Protein AF-A0A4P9Y9F1-F1 (afdb_monomer_lite)

Structure (mmCIF, N/CA/C/O backbone):
data_AF-A0A4P9Y9F1-F1
#
_entry.id   AF-A0A4P9Y9F1-F1
#
loop_
_atom_site.group_PDB
_atom_site.id
_atom_site.type_symbol
_atom_site.label_atom_id
_atom_site.label_alt_id
_atom_site.label_comp_id
_atom_site.label_asym_id
_atom_site.label_entity_id
_atom_site.label_seq_id
_atom_site.pdbx_PDB_ins_code
_atom_site.Cartn_x
_atom_site.Cartn_y
_atom_site.Cartn_z
_atom_site.occupancy
_atom_site.B_iso_or_equiv
_atom_site.auth_seq_id
_atom_site.auth_comp_id
_atom_site.auth_asym_id
_atom_site.auth_atom_id
_atom_site.pdbx_PDB_model_num
ATOM 1 N N . MET A 1 1 ? 5.362 -6.986 29.049 1.00 37.53 1 MET A N 1
ATOM 2 C CA . MET A 1 1 ? 4.592 -6.295 27.999 1.00 37.53 1 MET A CA 1
ATOM 3 C C . MET A 1 1 ? 4.720 -7.145 26.756 1.00 37.53 1 MET A C 1
ATOM 5 O O . MET A 1 1 ? 5.809 -7.199 26.201 1.00 37.53 1 MET A O 1
ATOM 9 N N . SER A 1 2 ? 3.680 -7.896 26.404 1.00 46.75 2 SER A N 1
ATOM 10 C CA . SER A 1 2 ? 3.631 -8.518 25.084 1.00 46.75 2 SER A CA 1
ATOM 11 C C . SER A 1 2 ? 3.426 -7.383 24.090 1.00 46.75 2 SER A C 1
ATOM 13 O O . SER A 1 2 ? 2.494 -6.599 24.250 1.00 46.75 2 SER A O 1
ATOM 15 N N . LEU A 1 3 ? 4.334 -7.232 23.130 1.00 47.28 3 LEU A N 1
ATOM 16 C CA . LEU A 1 3 ? 4.039 -6.463 21.930 1.00 47.28 3 LEU A CA 1
ATOM 17 C C . LEU A 1 3 ? 2.999 -7.298 21.188 1.00 47.28 3 LEU A C 1
ATOM 19 O O . LEU A 1 3 ? 3.356 -8.220 20.462 1.00 47.28 3 LEU A O 1
ATOM 23 N N . GLU A 1 4 ? 1.717 -7.069 21.466 1.00 55.34 4 GLU A N 1
ATOM 24 C CA . GLU A 1 4 ? 0.659 -7.540 20.581 1.00 55.34 4 GLU A CA 1
ATOM 25 C C . GLU A 1 4 ? 0.882 -6.809 19.258 1.00 55.34 4 GLU A C 1
ATOM 27 O O . GLU A 1 4 ? 0.533 -5.641 19.096 1.00 55.34 4 GLU A O 1
ATOM 32 N N . THR A 1 5 ? 1.600 -7.457 18.343 1.00 63.75 5 THR A N 1
ATOM 33 C CA . THR A 1 5 ? 1.680 -7.027 16.954 1.00 63.75 5 THR A CA 1
ATOM 34 C C . THR A 1 5 ? 0.268 -7.074 16.413 1.00 63.75 5 THR A C 1
ATOM 36 O O . THR A 1 5 ? -0.284 -8.151 16.198 1.00 63.75 5 THR A O 1
ATOM 39 N N . ASP A 1 6 ? -0.324 -5.896 16.260 1.00 79.06 6 ASP A N 1
ATOM 40 C CA . ASP A 1 6 ? -1.633 -5.735 15.659 1.00 79.06 6 ASP A CA 1
ATOM 41 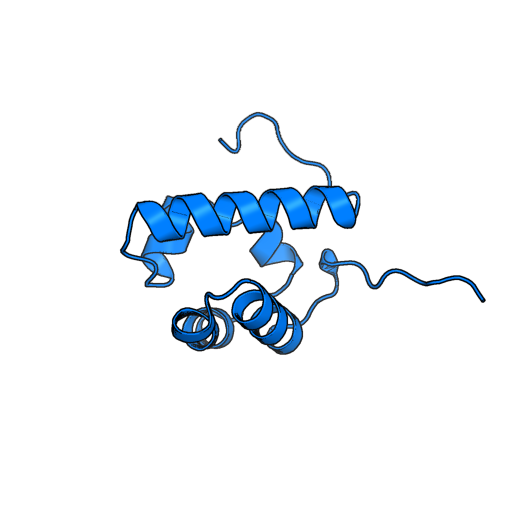C C . ASP A 1 6 ? -1.646 -6.437 14.295 1.00 79.06 6 ASP A C 1
ATOM 43 O O . ASP A 1 6 ? -0.821 -6.152 13.423 1.00 79.06 6 ASP A O 1
ATOM 47 N N . SER A 1 7 ? -2.516 -7.436 14.159 1.00 91.19 7 SER A N 1
ATOM 48 C CA . SER A 1 7 ? -2.575 -8.276 12.968 1.00 91.19 7 SER A CA 1
ATOM 49 C C . SER A 1 7 ? -3.022 -7.448 11.770 1.00 91.19 7 SER A C 1
ATOM 51 O O . SER A 1 7 ? -4.067 -6.801 11.830 1.00 91.19 7 SER A O 1
ATOM 53 N N . VAL A 1 8 ? -2.281 -7.522 10.658 1.00 95.56 8 VAL A N 1
ATOM 54 C CA . VAL A 1 8 ? -2.670 -6.867 9.399 1.00 95.56 8 VAL A CA 1
ATOM 55 C C . VAL A 1 8 ? -4.081 -7.267 8.970 1.00 95.56 8 VAL A C 1
ATOM 57 O O . VAL A 1 8 ? -4.833 -6.432 8.491 1.00 95.56 8 VAL A O 1
ATOM 60 N N . LEU A 1 9 ? -4.506 -8.500 9.258 1.00 95.94 9 LEU A N 1
ATOM 61 C CA . LEU A 1 9 ? -5.848 -8.999 8.938 1.00 95.94 9 LEU A CA 1
ATOM 62 C C . LEU A 1 9 ? -6.976 -8.290 9.706 1.00 95.94 9 LEU A C 1
ATOM 64 O O . LEU A 1 9 ? -8.144 -8.572 9.466 1.00 95.94 9 LEU A O 1
ATOM 68 N N . GLN A 1 10 ? -6.656 -7.437 10.679 1.00 96.38 10 GLN A N 1
ATOM 69 C CA . GLN A 1 10 ? -7.621 -6.664 11.468 1.00 96.38 10 GLN A CA 1
ATOM 70 C C . GLN A 1 10 ? -7.546 -5.162 11.171 1.00 96.38 10 GLN A C 1
ATOM 72 O O . GLN A 1 10 ? -8.210 -4.371 11.840 1.00 96.38 10 GLN A O 1
ATOM 77 N N . TRP A 1 11 ? -6.744 -4.750 10.186 1.00 97.69 11 TRP A N 1
ATOM 78 C CA . TRP A 1 11 ? -6.649 -3.345 9.813 1.00 97.69 11 TRP A CA 1
ATOM 79 C C . TRP A 1 11 ? -7.933 -2.875 9.139 1.00 97.69 11 TRP A C 1
ATOM 81 O O . TRP A 1 11 ? -8.399 -3.462 8.160 1.00 97.69 11 TRP A O 1
ATOM 91 N N . ASP A 1 12 ? -8.461 -1.764 9.639 1.00 97.88 12 ASP A N 1
ATOM 92 C CA . ASP A 1 12 ? -9.487 -1.003 8.945 1.00 97.88 12 ASP A CA 1
ATOM 93 C C . ASP A 1 12 ? -8.894 -0.205 7.767 1.00 97.88 12 ASP A C 1
ATOM 95 O O . ASP A 1 12 ? -7.681 -0.161 7.533 1.00 97.88 12 ASP A O 1
ATOM 99 N N . THR A 1 13 ? -9.771 0.454 7.012 1.00 98.19 13 THR A N 1
ATOM 100 C CA . THR A 1 13 ? -9.391 1.261 5.846 1.00 98.19 13 THR A CA 1
ATOM 101 C C . THR A 1 13 ? -8.463 2.422 6.202 1.00 98.19 13 THR A C 1
ATOM 103 O O . THR A 1 13 ? -7.651 2.830 5.374 1.00 98.19 13 THR A O 1
ATOM 106 N N . GLN A 1 14 ? -8.566 2.972 7.417 1.00 98.06 14 GLN A N 1
ATOM 107 C CA . GLN A 1 14 ? -7.722 4.087 7.846 1.00 98.06 14 GLN A CA 1
ATOM 108 C C . GLN A 1 14 ? -6.293 3.611 8.103 1.00 98.06 14 GLN A C 1
ATOM 110 O O . GLN A 1 14 ? -5.333 4.259 7.693 1.00 98.06 14 GLN A O 1
ATOM 115 N N . LYS A 1 15 ? -6.140 2.441 8.714 1.00 98.06 15 LYS A N 1
ATOM 116 C CA . LYS A 1 15 ? -4.825 1.859 8.950 1.00 98.06 15 LYS A CA 1
ATOM 117 C C . LYS A 1 15 ? -4.143 1.414 7.656 1.00 98.06 15 LYS A C 1
ATOM 119 O O . LYS A 1 15 ? -2.937 1.608 7.509 1.00 98.06 15 LYS A O 1
ATOM 124 N N . VAL A 1 16 ? -4.912 0.912 6.685 1.00 98.44 16 VAL A N 1
ATOM 125 C CA . VAL A 1 16 ? -4.422 0.689 5.314 1.00 98.44 16 VAL A CA 1
ATOM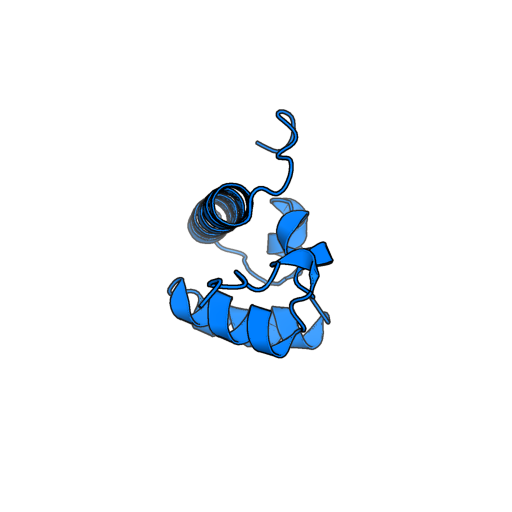 126 C C . VAL A 1 16 ? -3.976 2.007 4.676 1.00 98.44 16 VAL A C 1
ATOM 128 O O . VAL A 1 16 ? -2.876 2.069 4.131 1.00 98.44 16 VAL A O 1
ATOM 131 N N . PHE A 1 17 ? -4.766 3.080 4.785 1.00 98.50 17 PHE A N 1
ATOM 132 C CA . PHE A 1 17 ? -4.388 4.405 4.284 1.00 98.50 17 PHE A CA 1
ATOM 133 C C . PHE A 1 17 ? -3.049 4.879 4.864 1.00 98.50 17 PHE A C 1
ATOM 135 O O . PHE A 1 17 ? -2.160 5.294 4.114 1.00 98.50 17 PHE A O 1
ATOM 142 N N . ASP A 1 18 ? -2.877 4.791 6.182 1.00 98.38 18 ASP A N 1
ATOM 143 C CA . ASP A 1 18 ? -1.649 5.214 6.860 1.00 98.38 18 ASP A CA 1
ATOM 144 C C . ASP A 1 18 ? -0.445 4.376 6.409 1.00 98.38 18 ASP A C 1
ATOM 146 O O . ASP A 1 18 ? 0.635 4.916 6.144 1.00 98.38 18 ASP A O 1
ATOM 150 N N . TRP A 1 19 ? -0.638 3.066 6.240 1.00 98.31 19 TRP A N 1
ATOM 151 C CA . TRP A 1 19 ? 0.401 2.174 5.739 1.00 98.31 19 TRP A CA 1
ATOM 152 C C . TRP A 1 19 ? 0.819 2.515 4.303 1.00 98.31 19 TRP A C 1
ATOM 154 O O . TRP A 1 19 ? 2.013 2.691 4.051 1.00 98.31 19 TRP A O 1
ATOM 164 N N . ILE A 1 20 ? -0.133 2.718 3.385 1.00 98.25 20 ILE A N 1
ATOM 165 C CA . ILE A 1 20 ? 0.151 3.119 1.994 1.00 98.25 20 ILE A CA 1
ATOM 166 C C . ILE A 1 20 ? 0.961 4.427 1.955 1.00 98.25 20 ILE A C 1
ATOM 168 O O . ILE A 1 20 ? 1.927 4.545 1.194 1.00 98.25 20 ILE A O 1
ATOM 172 N N . ASN A 1 21 ? 0.615 5.400 2.805 1.00 98.25 21 ASN A N 1
ATOM 173 C CA . ASN A 1 21 ? 1.385 6.637 2.947 1.00 98.25 21 ASN A CA 1
ATOM 174 C C . ASN A 1 21 ? 2.811 6.369 3.448 1.00 98.25 21 ASN A C 1
ATOM 176 O O . ASN A 1 21 ? 3.763 6.920 2.893 1.00 98.25 21 ASN A O 1
ATOM 180 N N . SER A 1 22 ? 2.970 5.499 4.449 1.00 97.88 22 SER A N 1
ATOM 181 C CA . SER A 1 22 ? 4.280 5.137 5.006 1.00 97.88 22 SER A CA 1
ATOM 182 C C . SER A 1 22 ? 5.199 4.440 3.993 1.00 97.88 22 SER A C 1
ATOM 184 O O . SER A 1 22 ? 6.415 4.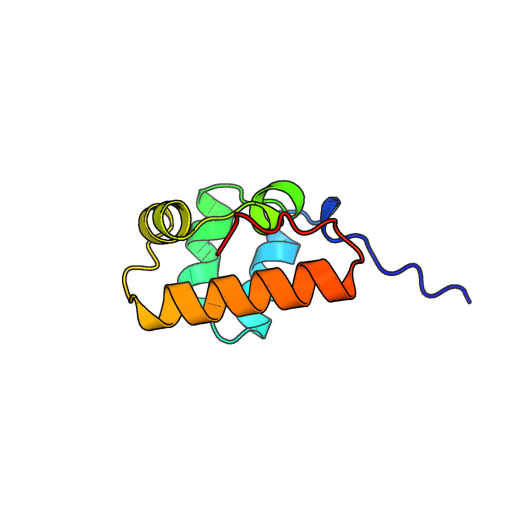615 4.045 1.00 97.88 22 SER A O 1
ATOM 186 N N . CYS A 1 23 ? 4.626 3.725 3.020 1.00 96.88 23 CYS A N 1
ATOM 187 C CA . CYS A 1 23 ? 5.358 3.100 1.919 1.00 96.88 23 CYS A CA 1
ATOM 188 C C . CYS A 1 23 ? 5.767 4.087 0.807 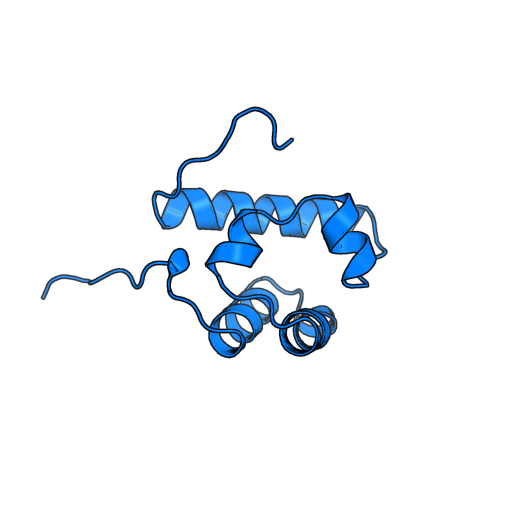1.00 96.88 23 CYS A C 1
ATOM 190 O O . CYS A 1 23 ? 6.420 3.682 -0.152 1.00 96.88 23 CYS A O 1
ATOM 192 N N . GLY A 1 24 ? 5.386 5.367 0.902 1.00 97.06 24 GLY A N 1
ATOM 193 C CA . GLY A 1 24 ? 5.659 6.381 -0.122 1.00 97.06 24 GLY A CA 1
ATOM 194 C C . GLY A 1 24 ? 4.631 6.426 -1.259 1.00 97.06 24 GLY A C 1
ATOM 195 O O . GLY A 1 24 ? 4.837 7.134 -2.242 1.00 97.06 24 GLY A O 1
ATOM 196 N N . PHE A 1 25 ? 3.504 5.723 -1.118 1.00 97.25 25 PHE A N 1
ATOM 197 C CA . PHE A 1 25 ? 2.426 5.643 -2.111 1.00 97.25 25 PHE A CA 1
ATOM 198 C C . PHE A 1 25 ? 1.217 6.519 -1.747 1.00 97.25 25 PHE A C 1
ATOM 200 O O . PHE A 1 25 ? 0.107 6.281 -2.216 1.00 97.25 25 PHE A O 1
ATOM 207 N N . GLY A 1 26 ? 1.429 7.563 -0.940 1.00 97.12 26 GLY A N 1
ATOM 208 C CA . GLY A 1 26 ? 0.378 8.453 -0.430 1.00 97.12 26 GLY A CA 1
ATOM 209 C C . GLY A 1 26 ? -0.630 8.982 -1.464 1.00 97.12 26 GLY A C 1
ATOM 210 O O . GLY A 1 26 ? -1.822 8.978 -1.163 1.00 97.12 26 GLY A O 1
ATOM 211 N N . PRO A 1 27 ? -0.230 9.350 -2.700 1.00 97.06 27 PRO A N 1
ATOM 212 C CA . PRO A 1 27 ? -1.183 9.753 -3.738 1.00 97.06 27 PRO A CA 1
ATOM 213 C C . PRO A 1 27 ? -2.231 8.689 -4.104 1.00 97.06 27 PRO A C 1
ATOM 215 O O . PRO A 1 27 ? -3.288 9.046 -4.616 1.00 97.06 27 PRO A O 1
ATOM 218 N N . TYR A 1 28 ? -1.956 7.405 -3.848 1.00 97.62 28 TYR A N 1
ATOM 219 C CA . TYR A 1 28 ? -2.889 6.307 -4.103 1.00 97.62 28 TYR A CA 1
ATOM 220 C C . TYR A 1 28 ? -3.789 5.986 -2.907 1.00 97.62 28 TYR A C 1
ATOM 222 O O . TYR A 1 28 ? -4.878 5.452 -3.094 1.00 97.62 28 TYR A O 1
ATOM 230 N N . ALA A 1 29 ? -3.372 6.336 -1.687 1.00 97.69 29 ALA A N 1
ATOM 231 C CA . ALA A 1 29 ? -4.063 5.963 -0.455 1.00 97.69 29 ALA A CA 1
ATOM 232 C C . ALA A 1 29 ? -5.570 6.318 -0.428 1.00 97.69 29 ALA A C 1
ATOM 234 O O . ALA A 1 29 ? -6.350 5.486 0.038 1.00 97.69 29 ALA A O 1
ATOM 235 N N . PRO A 1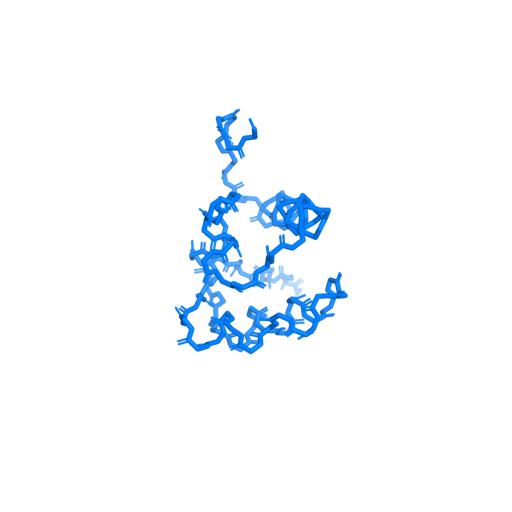 30 ? -6.034 7.472 -0.961 1.00 97.69 30 PRO A N 1
ATOM 236 C CA . PRO A 1 30 ? -7.466 7.775 -1.012 1.00 97.69 30 PRO A CA 1
ATOM 237 C C . PRO A 1 30 ? -8.299 6.759 -1.807 1.00 97.69 30 PRO A C 1
ATOM 239 O O . PRO A 1 30 ? -9.428 6.481 -1.415 1.00 97.69 30 PRO A O 1
ATOM 242 N N . TYR A 1 31 ? -7.757 6.169 -2.880 1.00 97.88 31 TYR A N 1
ATOM 243 C CA . TYR A 1 31 ? -8.481 5.177 -3.689 1.00 97.88 31 TYR A CA 1
ATOM 244 C C . TYR A 1 31 ? -8.684 3.861 -2.933 1.00 97.88 31 TYR A C 1
ATOM 246 O O . TYR A 1 31 ? -9.726 3.227 -3.063 1.00 97.88 31 TYR A O 1
ATOM 254 N N . PHE A 1 32 ? -7.731 3.485 -2.079 1.00 98.00 32 PHE A N 1
ATOM 255 C CA . PHE A 1 32 ? -7.858 2.315 -1.208 1.00 98.00 32 PHE A CA 1
ATOM 256 C C . PHE A 1 32 ? -8.978 2.519 -0.180 1.00 98.00 32 PHE A C 1
ATOM 258 O O . PHE A 1 32 ? -9.740 1.596 0.093 1.00 98.00 32 PHE A O 1
ATOM 265 N N . VAL A 1 33 ? -9.128 3.739 0.348 1.00 97.56 33 VAL A N 1
ATOM 266 C CA . VAL A 1 33 ? -10.230 4.085 1.261 1.00 97.56 33 VAL A CA 1
ATOM 267 C C . VAL A 1 33 ? -11.574 4.086 0.534 1.00 97.56 33 VAL A C 1
ATOM 269 O O . VAL A 1 33 ? -12.532 3.499 1.037 1.00 97.56 33 VAL A O 1
ATOM 272 N N . ASP A 1 34 ? -11.649 4.710 -0.645 1.00 97.31 34 ASP A N 1
ATOM 273 C CA . ASP A 1 34 ? -12.874 4.784 -1.455 1.00 97.31 34 ASP A CA 1
ATOM 274 C C . ASP A 1 34 ? -13.401 3.388 -1.824 1.00 97.31 34 ASP A C 1
ATOM 276 O O . ASP A 1 34 ? -14.587 3.095 -1.661 1.00 97.31 34 ASP A O 1
ATOM 280 N N . GLN A 1 35 ? -12.491 2.485 -2.195 1.00 96.94 35 GLN A N 1
ATOM 281 C CA . GLN A 1 35 ? -12.795 1.087 -2.512 1.00 96.94 35 GLN A CA 1
ATOM 282 C C . GLN A 1 35 ? -12.858 0.174 -1.275 1.00 96.94 35 GLN A C 1
ATOM 284 O O . GLN A 1 35 ? -13.005 -1.039 -1.405 1.00 96.94 35 GLN A O 1
ATOM 289 N N . ARG A 1 36 ? -12.799 0.750 -0.065 1.00 97.38 36 ARG A N 1
ATOM 290 C CA . ARG A 1 36 ? -12.925 0.057 1.229 1.00 97.38 36 ARG A CA 1
ATOM 291 C C . ARG A 1 36 ? -11.946 -1.104 1.416 1.00 97.38 36 ARG A C 1
ATOM 293 O O . ARG A 1 36 ? -12.302 -2.131 1.988 1.00 97.38 36 ARG A O 1
ATOM 300 N N . VAL A 1 37 ? -10.709 -0.929 0.966 1.00 98.19 37 VAL A N 1
ATOM 301 C CA . VAL A 1 37 ? -9.644 -1.914 1.159 1.00 98.19 37 VAL A CA 1
ATOM 302 C C . VAL A 1 37 ? -9.267 -1.966 2.641 1.00 98.19 37 VAL A C 1
ATOM 304 O O . VAL A 1 37 ? -8.645 -1.047 3.174 1.00 98.19 37 VAL A O 1
ATOM 307 N N . THR A 1 38 ? -9.665 -3.045 3.308 1.00 98.31 38 THR A N 1
ATOM 308 C CA . THR A 1 38 ? -9.225 -3.440 4.654 1.00 98.31 38 THR A CA 1
ATOM 309 C C . THR A 1 38 ? -7.971 -4.306 4.569 1.00 98.31 38 THR A C 1
ATOM 311 O O . THR A 1 38 ? -7.548 -4.707 3.484 1.00 98.31 38 THR A O 1
ATOM 314 N N . GLY A 1 39 ? -7.330 -4.588 5.700 1.00 97.75 39 GLY A N 1
ATOM 315 C CA . GLY A 1 39 ? -6.071 -5.330 5.699 1.00 97.75 39 GLY A CA 1
ATOM 316 C C . GLY A 1 39 ? -6.182 -6.778 5.217 1.00 97.75 39 GLY A C 1
ATOM 317 O O . GLY A 1 39 ? -5.253 -7.274 4.586 1.00 97.75 39 GLY A O 1
ATOM 318 N N . ASP A 1 40 ? -7.321 -7.442 5.433 1.00 96.62 40 ASP A N 1
ATOM 319 C CA . ASP A 1 40 ? -7.594 -8.763 4.855 1.00 96.62 40 ASP A CA 1
ATOM 320 C C . ASP A 1 40 ? -7.715 -8.714 3.324 1.00 96.62 40 ASP A C 1
ATOM 322 O O . ASP A 1 40 ? -7.269 -9.638 2.656 1.00 96.62 40 ASP A O 1
ATOM 326 N N . VAL A 1 41 ? -8.223 -7.620 2.752 1.00 97.06 41 VAL A N 1
ATOM 327 C CA . VAL A 1 41 ? -8.252 -7.413 1.295 1.00 97.06 41 VAL A CA 1
ATOM 328 C C . VAL A 1 41 ? -6.861 -7.050 0.775 1.00 97.06 41 VAL A C 1
ATOM 330 O O . VAL A 1 41 ? -6.421 -7.579 -0.242 1.00 97.06 41 VAL A O 1
ATOM 333 N N . LEU A 1 42 ? -6.145 -6.180 1.494 1.00 97.62 42 LEU A N 1
ATOM 334 C CA . LEU A 1 42 ? -4.816 -5.689 1.129 1.00 97.62 42 LEU A CA 1
ATOM 335 C C . LEU A 1 42 ? -3.829 -6.831 0.854 1.00 97.62 42 LEU A C 1
ATOM 337 O O . LEU A 1 42 ? -3.106 -6.789 -0.138 1.00 97.62 42 LEU A O 1
ATOM 341 N N . VAL A 1 43 ? -3.802 -7.848 1.721 1.00 96.06 43 VAL A N 1
ATOM 342 C CA . VAL A 1 43 ? -2.858 -8.977 1.612 1.00 96.06 43 VAL A CA 1
ATOM 343 C C . VAL A 1 43 ? -3.152 -9.936 0.450 1.00 96.06 43 VAL A C 1
ATOM 345 O O . VAL A 1 43 ? -2.341 -10.829 0.204 1.00 96.06 43 VAL A O 1
ATOM 348 N N . HIS A 1 44 ? -4.276 -9.747 -0.248 1.00 94.75 44 HIS A N 1
ATOM 349 C CA . HIS A 1 44 ? -4.687 -10.515 -1.429 1.00 94.75 44 HIS A CA 1
ATOM 350 C C . HIS A 1 44 ? -4.705 -9.667 -2.713 1.00 94.75 44 HIS A C 1
ATOM 352 O O . HIS A 1 44 ? -5.192 -10.129 -3.745 1.00 94.75 44 HIS A O 1
ATOM 358 N N . LEU A 1 45 ? -4.228 -8.415 -2.679 1.00 95.12 45 LEU A N 1
ATOM 359 C CA . LEU A 1 45 ? -4.187 -7.598 -3.890 1.00 95.12 45 LEU A CA 1
ATOM 360 C C . LEU A 1 45 ? -3.173 -8.159 -4.888 1.00 95.12 45 LEU A C 1
ATOM 362 O O . LEU A 1 45 ? -1.997 -8.340 -4.579 1.00 95.12 45 LEU A O 1
ATOM 366 N N . ALA A 1 46 ? -3.644 -8.339 -6.115 1.00 92.81 46 ALA A N 1
ATOM 367 C CA . ALA A 1 46 ? -2.867 -8.760 -7.268 1.00 92.81 46 ALA A CA 1
ATOM 368 C C . ALA A 1 46 ? -2.560 -7.582 -8.205 1.00 92.81 46 ALA A C 1
ATOM 370 O O . ALA A 1 46 ? -3.113 -6.481 -8.091 1.00 92.81 46 ALA A O 1
ATOM 371 N N . TYR A 1 47 ? -1.681 -7.821 -9.174 1.00 93.12 47 TYR A N 1
ATOM 372 C CA . TYR A 1 47 ? -1.232 -6.814 -10.134 1.00 93.12 47 TYR A CA 1
ATOM 373 C C . TYR A 1 47 ? -2.384 -6.096 -10.857 1.00 93.12 47 TYR A C 1
ATOM 375 O O . TYR A 1 47 ? -2.390 -4.870 -10.954 1.00 93.12 47 TYR A O 1
ATOM 383 N N . ASP A 1 48 ? -3.356 -6.847 -11.357 1.00 92.69 48 ASP A N 1
ATOM 384 C CA . ASP A 1 48 ? -4.546 -6.350 -12.048 1.00 92.69 48 ASP A CA 1
ATOM 385 C C . ASP A 1 48 ? -5.464 -5.559 -11.106 1.00 92.69 48 ASP A C 1
ATOM 387 O O . ASP A 1 48 ? -5.854 -4.441 -11.439 1.00 92.69 48 ASP A O 1
ATOM 391 N N . THR A 1 49 ? -5.687 -6.035 -9.879 1.00 93.31 49 THR A N 1
ATOM 392 C CA . THR A 1 49 ? -6.492 -5.290 -8.893 1.00 93.31 49 THR A CA 1
ATOM 393 C C . THR A 1 49 ? -5.873 -3.942 -8.509 1.00 93.31 49 THR A C 1
ATOM 395 O O . THR A 1 49 ? -6.588 -2.969 -8.279 1.00 93.31 49 THR A O 1
ATOM 398 N N . LEU A 1 50 ? -4.538 -3.826 -8.500 1.00 95.56 50 LEU A N 1
ATOM 399 C CA . LEU A 1 50 ? -3.870 -2.540 -8.279 1.00 95.56 50 LEU A CA 1
ATOM 400 C C . LEU A 1 50 ? -4.104 -1.559 -9.431 1.00 95.56 50 LEU A C 1
ATOM 402 O O . LEU A 1 50 ? -4.164 -0.350 -9.205 1.00 95.56 50 LEU A O 1
ATOM 406 N N . GLN A 1 51 ? -4.237 -2.057 -10.661 1.00 94.25 51 GLN A N 1
ATOM 407 C CA . GLN A 1 51 ? -4.591 -1.217 -11.799 1.00 94.25 51 GLN A CA 1
ATOM 408 C C . GLN A 1 51 ? -6.015 -0.664 -11.650 1.00 94.25 51 GLN A C 1
ATOM 410 O O . GLN A 1 51 ? -6.215 0.529 -11.881 1.00 94.25 51 GLN A O 1
ATOM 415 N N . ASP A 1 52 ? -6.962 -1.490 -11.199 1.00 92.81 52 ASP A N 1
ATOM 416 C CA . ASP A 1 52 ? -8.340 -1.063 -10.918 1.00 92.81 52 ASP A CA 1
ATOM 417 C C . ASP A 1 52 ? -8.414 -0.054 -9.755 1.00 92.81 52 ASP A C 1
ATOM 419 O O . ASP A 1 52 ? -9.277 0.821 -9.742 1.00 92.81 52 ASP A O 1
ATOM 423 N N . LEU A 1 53 ? -7.444 -0.090 -8.834 1.00 94.62 53 LEU A N 1
ATOM 424 C CA . LEU A 1 53 ? -7.232 0.904 -7.770 1.00 94.62 53 LEU A CA 1
ATOM 425 C C . LEU A 1 53 ? -6.448 2.152 -8.228 1.00 94.62 53 LEU A C 1
ATOM 427 O O . LEU A 1 53 ? -5.863 2.865 -7.409 1.00 94.62 53 LEU A O 1
ATOM 431 N N . HIS A 1 54 ? -6.417 2.429 -9.534 1.00 94.94 54 HIS A N 1
ATOM 432 C CA . HIS A 1 54 ? -5.742 3.578 -10.154 1.00 94.94 54 HIS A CA 1
ATOM 433 C C . HIS A 1 54 ? -4.207 3.608 -10.017 1.00 94.94 54 HIS A C 1
ATOM 435 O O . HIS A 1 54 ? -3.566 4.628 -10.302 1.00 94.94 54 HIS A O 1
ATOM 441 N N . VAL A 1 55 ? -3.565 2.492 -9.659 1.00 96.50 55 VAL A N 1
ATOM 442 C CA . VAL A 1 55 ? -2.099 2.366 -9.689 1.00 96.50 55 VAL A CA 1
ATOM 443 C C . VAL A 1 55 ? -1.657 2.002 -11.114 1.00 96.50 55 VAL A C 1
ATOM 445 O O . VAL A 1 55 ? -1.273 0.874 -11.411 1.00 96.50 55 VAL A O 1
ATOM 448 N N . GLU A 1 56 ? -1.722 2.962 -12.041 1.00 94.56 56 GLU A N 1
ATOM 449 C CA . GLU A 1 56 ? -1.496 2.725 -13.483 1.00 94.56 56 GLU A CA 1
ATOM 450 C C . GLU A 1 56 ? -0.025 2.498 -13.875 1.00 94.56 56 GLU A C 1
ATOM 452 O O . GLU A 1 56 ? 0.269 1.838 -14.878 1.00 94.56 56 GLU A O 1
ATOM 457 N N . SER A 1 57 ? 0.921 2.990 -13.076 1.00 97.00 57 SER A N 1
ATOM 458 C CA . SER A 1 57 ? 2.348 2.785 -13.329 1.00 97.00 57 SER A CA 1
ATOM 459 C C . SER A 1 57 ? 2.758 1.346 -13.015 1.00 97.00 57 SER A C 1
ATOM 461 O O . SER A 1 57 ? 2.676 0.906 -11.868 1.00 97.00 57 SER A O 1
ATOM 463 N N . VAL A 1 58 ? 3.291 0.638 -14.018 1.00 96.81 58 VAL A N 1
ATOM 464 C CA . VAL A 1 58 ? 3.847 -0.722 -13.874 1.00 96.81 58 VAL A CA 1
ATOM 465 C C . VAL A 1 58 ? 4.858 -0.793 -12.727 1.00 96.81 58 VAL A C 1
ATOM 467 O O . VAL A 1 58 ? 4.794 -1.696 -11.897 1.00 96.81 58 VAL A O 1
ATOM 470 N N . GLY A 1 59 ? 5.775 0.179 -12.653 1.00 97.62 59 GLY A N 1
ATOM 471 C CA . GLY A 1 59 ? 6.804 0.214 -11.614 1.00 97.62 59 GLY A CA 1
ATOM 472 C C . GLY A 1 59 ? 6.227 0.416 -10.212 1.00 97.62 59 GLY A C 1
ATOM 473 O O . GLY A 1 59 ? 6.710 -0.195 -9.258 1.00 97.62 59 GLY A O 1
ATOM 474 N N . HIS A 1 60 ? 5.167 1.220 -10.081 1.00 97.38 60 HIS A N 1
ATOM 475 C CA . HIS A 1 60 ? 4.489 1.406 -8.796 1.00 97.38 60 HIS A CA 1
ATOM 476 C C . HIS A 1 60 ? 3.727 0.153 -8.378 1.00 97.38 60 HIS A C 1
ATOM 478 O O . HIS A 1 60 ? 3.823 -0.223 -7.216 1.00 97.38 60 HIS A O 1
ATOM 484 N N . ARG A 1 61 ? 3.065 -0.547 -9.311 1.00 97.19 61 ARG A N 1
ATOM 485 C CA . ARG A 1 61 ? 2.415 -1.831 -9.007 1.00 97.19 61 ARG A CA 1
ATOM 486 C C . ARG A 1 61 ? 3.406 -2.859 -8.480 1.00 97.19 61 ARG A C 1
ATOM 488 O O . ARG A 1 61 ? 3.181 -3.417 -7.417 1.00 97.19 61 ARG A O 1
ATOM 495 N N . ILE A 1 62 ? 4.536 -3.046 -9.164 1.00 97.19 62 ILE A N 1
ATOM 496 C CA . ILE A 1 62 ? 5.585 -3.980 -8.719 1.00 97.19 62 ILE A CA 1
ATOM 497 C C . ILE A 1 62 ? 6.110 -3.592 -7.330 1.00 97.19 62 ILE A C 1
ATOM 499 O O . ILE A 1 62 ? 6.274 -4.443 -6.459 1.00 97.19 62 ILE A O 1
ATOM 503 N N . SER A 1 63 ? 6.362 -2.300 -7.112 1.00 97.69 63 SER A N 1
ATOM 504 C CA . SER A 1 63 ? 6.899 -1.815 -5.838 1.00 97.69 63 SER A CA 1
ATOM 505 C C . SER A 1 63 ? 5.898 -1.973 -4.689 1.00 97.69 63 SER A C 1
ATOM 507 O O . SER A 1 63 ? 6.296 -2.315 -3.578 1.00 97.69 63 SER A O 1
ATOM 509 N N . LEU A 1 64 ? 4.607 -1.770 -4.956 1.00 97.56 64 LEU A N 1
ATOM 510 C CA . LEU A 1 64 ? 3.550 -1.931 -3.965 1.00 97.56 64 LEU A CA 1
ATOM 511 C C . LEU A 1 64 ? 3.262 -3.409 -3.668 1.00 97.56 64 LEU A C 1
ATOM 513 O O . LEU A 1 64 ? 3.144 -3.757 -2.501 1.00 97.56 64 LEU A O 1
ATOM 517 N N . LEU A 1 65 ? 3.257 -4.292 -4.675 1.00 96.69 65 LEU A N 1
ATOM 518 C CA . LEU A 1 65 ? 3.173 -5.748 -4.465 1.00 96.69 65 LEU A CA 1
ATOM 519 C C . LEU A 1 65 ? 4.323 -6.257 -3.595 1.00 96.69 65 LEU A C 1
ATOM 521 O O . LEU A 1 65 ? 4.107 -7.036 -2.670 1.00 96.69 65 LEU A O 1
ATOM 525 N N . LYS A 1 66 ? 5.543 -5.761 -3.829 1.00 96.75 66 LYS A N 1
ATOM 526 C CA . LYS A 1 66 ? 6.686 -6.077 -2.968 1.00 96.75 66 LYS A CA 1
ATOM 527 C C . LYS A 1 66 ? 6.465 -5.604 -1.527 1.00 96.75 66 LYS A C 1
ATOM 529 O O . LYS A 1 66 ? 6.729 -6.360 -0.600 1.00 96.75 66 LYS A O 1
ATOM 534 N N . ALA A 1 67 ? 5.954 -4.387 -1.332 1.00 97.50 67 ALA A N 1
ATOM 535 C CA . ALA A 1 67 ? 5.639 -3.880 0.003 1.00 97.50 67 ALA A CA 1
ATOM 536 C C . ALA A 1 67 ? 4.553 -4.721 0.702 1.00 97.50 67 ALA A C 1
ATOM 538 O O . ALA A 1 67 ? 4.668 -4.987 1.897 1.00 97.50 67 ALA A O 1
ATOM 539 N N . ILE A 1 68 ? 3.531 -5.176 -0.033 1.00 96.69 68 ILE A N 1
ATOM 540 C CA . ILE A 1 68 ? 2.483 -6.072 0.481 1.00 96.69 68 ILE A CA 1
ATOM 541 C C . ILE A 1 68 ? 3.083 -7.424 0.886 1.00 96.69 68 ILE A C 1
ATOM 543 O O . ILE A 1 68 ? 2.776 -7.925 1.964 1.00 96.69 68 ILE A O 1
ATOM 547 N N . TYR A 1 69 ? 3.981 -7.994 0.082 1.00 95.44 69 TYR A N 1
ATOM 548 C CA . TYR A 1 69 ? 4.690 -9.224 0.443 1.00 95.44 69 TYR A CA 1
ATOM 549 C C . TYR A 1 69 ? 5.512 -9.061 1.728 1.00 95.44 69 TYR A C 1
ATOM 551 O O . TYR A 1 69 ? 5.392 -9.872 2.648 1.00 95.44 69 TYR A O 1
ATOM 559 N N . ASP A 1 70 ? 6.295 -7.984 1.8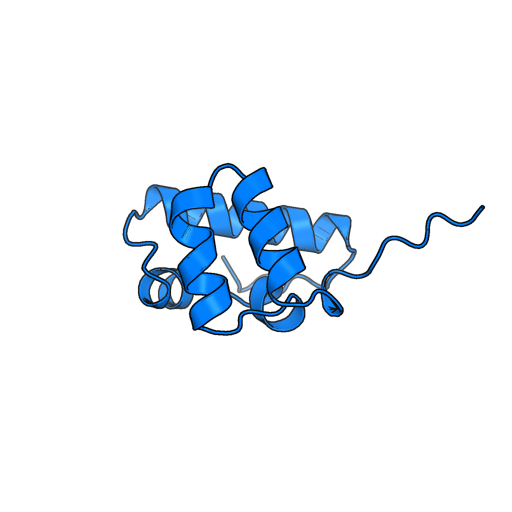31 1.00 95.44 70 ASP A N 1
ATOM 560 C CA . ASP A 1 70 ? 7.094 -7.698 3.026 1.00 95.44 70 ASP A CA 1
ATOM 561 C C . ASP A 1 70 ? 6.190 -7.537 4.268 1.00 95.44 70 ASP A C 1
ATOM 563 O O . ASP A 1 70 ? 6.525 -8.018 5.355 1.00 95.44 70 ASP A O 1
ATOM 567 N N . LEU A 1 71 ? 5.006 -6.931 4.100 1.00 95.56 71 LEU A N 1
ATOM 568 C CA . LEU A 1 71 ? 3.981 -6.827 5.140 1.00 95.56 71 LEU A CA 1
ATOM 569 C C . LEU A 1 71 ? 3.431 -8.204 5.550 1.00 95.56 71 LEU A C 1
ATOM 571 O O . LEU A 1 71 ? 3.344 -8.482 6.749 1.00 95.56 71 LEU A O 1
ATOM 575 N N . LYS A 1 72 ? 3.108 -9.085 4.589 1.00 94.06 72 LYS A N 1
ATOM 576 C CA . LYS A 1 72 ? 2.664 -10.466 4.866 1.00 94.06 72 LYS A CA 1
ATOM 577 C C . LYS A 1 72 ? 3.712 -11.216 5.687 1.00 94.06 72 LYS A C 1
ATOM 579 O O . LYS A 1 72 ? 3.373 -11.787 6.722 1.00 94.06 72 LYS A O 1
ATOM 584 N N . CYS A 1 73 ? 4.987 -11.134 5.301 1.00 92.88 73 CYS A N 1
ATOM 585 C CA . CYS A 1 73 ? 6.085 -11.748 6.048 1.00 92.88 73 CYS A CA 1
ATOM 586 C C . CYS A 1 73 ? 6.210 -11.191 7.475 1.00 92.88 73 CYS A C 1
ATOM 588 O O . CYS A 1 73 ? 6.329 -11.967 8.422 1.00 92.88 73 CYS A O 1
ATOM 590 N N . ALA A 1 74 ? 6.152 -9.867 7.649 1.00 92.94 74 ALA A N 1
ATOM 591 C CA . ALA A 1 74 ? 6.276 -9.230 8.963 1.00 92.94 74 ALA A CA 1
ATOM 592 C C . ALA A 1 74 ? 5.135 -9.610 9.925 1.00 92.94 74 ALA A C 1
ATOM 594 O O . ALA A 1 74 ? 5.350 -9.719 11.134 1.00 92.94 74 ALA A O 1
ATOM 595 N N . HIS A 1 75 ? 3.933 -9.841 9.392 1.00 92.75 75 HIS A N 1
ATOM 596 C CA . HIS A 1 75 ? 2.753 -10.230 10.165 1.00 92.75 75 HIS A CA 1
ATOM 597 C C . HIS A 1 75 ? 2.479 -11.742 10.160 1.00 92.75 75 HIS A C 1
ATOM 599 O O . HIS A 1 75 ? 1.456 -12.161 10.696 1.00 92.75 75 HIS A O 1
ATOM 605 N N . HIS A 1 76 ? 3.396 -12.560 9.627 1.00 91.50 76 HIS A N 1
ATOM 606 C CA . HIS A 1 76 ? 3.267 -14.022 9.546 1.00 91.50 76 HIS A CA 1
ATOM 607 C C . HIS A 1 76 ? 1.980 -14.485 8.837 1.00 91.50 76 HIS A C 1
ATOM 609 O O . HIS A 1 76 ? 1.387 -15.497 9.209 1.00 91.50 76 HIS A O 1
ATOM 615 N N . VAL A 1 77 ? 1.538 -13.734 7.827 1.00 91.31 77 VAL A N 1
ATOM 616 C CA . VAL A 1 77 ? 0.439 -14.134 6.940 1.00 91.31 77 VAL A CA 1
ATOM 617 C C . VAL A 1 77 ? 0.981 -15.141 5.931 1.00 91.31 77 VAL A C 1
ATOM 619 O O . VAL A 1 77 ? 2.057 -14.927 5.369 1.00 91.31 77 VAL A O 1
ATOM 622 N N . GLU A 1 78 ? 0.248 -16.232 5.703 1.00 86.81 78 GLU A N 1
ATOM 623 C CA . GLU A 1 78 ? 0.606 -17.225 4.688 1.00 86.81 78 GLU A CA 1
ATOM 624 C C . GLU A 1 78 ? 0.718 -16.550 3.312 1.00 86.81 78 GLU A C 1
ATOM 626 O O . GLU A 1 78 ? -0.140 -15.761 2.909 1.00 86.81 78 GLU A O 1
ATOM 631 N N . VAL A 1 79 ? 1.825 -16.810 2.616 1.00 79.75 79 VAL A N 1
ATOM 632 C CA . VAL A 1 79 ? 2.053 -16.317 1.258 1.00 79.75 79 VAL A CA 1
ATOM 633 C C . VAL A 1 79 ? 1.902 -17.492 0.314 1.00 79.75 79 VAL A C 1
ATOM 635 O O . VAL A 1 79 ? 2.641 -18.471 0.450 1.00 79.75 79 VAL A O 1
ATOM 638 N N . ASP A 1 80 ? 0.980 -17.388 -0.638 1.00 74.88 80 ASP A N 1
ATOM 639 C CA . ASP A 1 80 ? 0.853 -18.404 -1.670 1.00 74.88 80 ASP A CA 1
ATOM 640 C C . ASP A 1 80 ? 1.934 -18.182 -2.725 1.00 74.88 80 ASP A C 1
ATOM 642 O O . ASP A 1 80 ? 2.130 -17.089 -3.257 1.00 74.88 80 ASP A O 1
ATOM 646 N N . SER A 1 81 ? 2.671 -19.243 -3.036 1.00 63.03 81 SER A N 1
ATOM 647 C CA . SER A 1 81 ? 3.794 -19.206 -3.979 1.00 63.03 81 SER A CA 1
ATOM 648 C C . SER A 1 81 ? 3.393 -18.905 -5.433 1.00 63.03 81 SER A C 1
ATOM 650 O O . SER A 1 81 ? 4.270 -18.777 -6.283 1.00 63.03 81 SER A O 1
ATOM 652 N N . GLU A 1 82 ? 2.094 -18.788 -5.716 1.00 63.16 82 GLU A N 1
ATOM 653 C CA . GLU A 1 82 ? 1.520 -18.507 -7.039 1.00 63.16 82 GLU A CA 1
ATOM 654 C C . GLU A 1 82 ? 1.154 -17.018 -7.245 1.00 63.16 82 GLU A C 1
ATOM 656 O O . GLU A 1 82 ? 0.694 -16.650 -8.322 1.00 63.16 82 GLU A O 1
ATOM 661 N N . GLU A 1 83 ? 1.368 -16.148 -6.248 1.00 60.81 83 GLU A N 1
ATOM 662 C CA . GLU A 1 83 ? 0.988 -14.719 -6.290 1.00 60.81 83 GLU A CA 1
ATOM 663 C C . GLU A 1 83 ? 2.015 -13.786 -6.989 1.00 60.81 83 GLU A C 1
ATOM 665 O O . GLU A 1 83 ? 1.876 -12.562 -6.920 1.00 60.81 83 GLU A O 1
ATOM 670 N N . PHE A 1 84 ? 3.036 -14.331 -7.672 1.00 52.53 84 PHE A N 1
ATOM 671 C CA . PHE A 1 84 ? 4.118 -13.575 -8.335 1.00 52.53 84 PHE A CA 1
ATOM 672 C C . PHE A 1 84 ? 4.247 -13.824 -9.839 1.00 52.53 84 PHE A C 1
ATOM 674 O O . PHE A 1 84 ? 4.291 -15.004 -10.253 1.00 52.53 84 PHE A O 1
#

Sequence (84 aa):
MSLETDSVLQWDTQKVFDWINSCGFGPYAPYFVDQRVTGDVLVHLAYDTLQDLHVESVGHRISLLKAIYDLKCAHHVEVDSEEF

Radius of gyration: 12.42 Å; chains: 1; bounding box: 20×29×42 Å

Organism: NCBI:txid1907219

pLDDT: mean 91.02, std 13.58, range [37.53, 98.5]

Secondary structure (DSSP, 8-state):
-------GGG--HHHHHHHHHHTT-GGGHHHHHHTT--HHHHTT--HHHHHHTT---HHHHHHHHHHHHHHHHHTT----TT--

InterPro domains:
  IPR001660 Sterile alpha motif domain [PF00536] (10-72)
  IPR001660 Sterile alpha motif domain [PS50105] (11-74)
  IPR001660 Sterile alpha motif domain [SM00454] (8-74)
  IPR013761 Sterile alpha motif/pointed domain superfamily [G3DSA:1.10.150.50] (6-76)
  IPR013761 Sterile alpha motif/pointed domain superfamily [SSF47769] (6-75)

Foldseek 3Di:
DPPPPDALLQFWLVNQLVLCVVLVNNVLSVLSVVVGPGSNNLLVDALVNVVVSVVVDPVSSVSSNVVSVVSCVVNVNDDDPPRD